Protein AF-A0A095SWF8-F1 (afdb_monomer_lite)

Radius of gyration: 18.43 Å; chains: 1; bounding box: 44×40×65 Å

pLDDT: mean 88.44, std 9.09, range [54.78, 97.94]

Sequence (162 aa):
MGLLIWEYYNGGVSGHHFLKRKDMPFISNWWGLILLPLVTFLSLKRIGKGINYNPELSNQHLIKHHLLPFLIAVLFAILIVVFSSTGNSEISYFMFLALFIVALFIPIYKSEYFLGFILGLSYSFGGALPVIIAIVLTTIFYLIFNYIRPIFIFIGNKISKK

Structure (mmCIF, N/CA/C/O backbone):
data_AF-A0A095SWF8-F1
#
_entry.id   AF-A0A095SWF8-F1
#
loop_
_atom_site.group_PDB
_atom_site.id
_atom_site.type_symbol
_atom_site.label_atom_id
_atom_site.label_alt_id
_atom_site.label_comp_id
_atom_site.label_asym_id
_atom_site.label_entity_id
_atom_site.label_seq_id
_atom_site.pdbx_PDB_ins_code
_atom_site.Cartn_x
_atom_site.Cartn_y
_atom_site.Cartn_z
_atom_site.occupancy
_atom_site.B_iso_or_equiv
_atom_site.auth_seq_id
_atom_site.auth_comp_id
_atom_site.auth_asym_id
_atom_site.auth_atom_id
_atom_site.pdbx_PDB_model_num
ATOM 1 N N . MET A 1 1 ? 0.659 7.690 -17.744 1.00 57.75 1 MET A N 1
ATOM 2 C CA . MET A 1 1 ? 0.472 7.373 -19.179 1.00 57.75 1 MET A CA 1
ATOM 3 C C . MET A 1 1 ? 1.648 7.812 -20.042 1.00 57.75 1 MET A C 1
ATOM 5 O O . MET A 1 1 ? 2.111 6.991 -20.816 1.00 57.75 1 MET A O 1
ATOM 9 N N . GLY A 1 2 ? 2.198 9.025 -19.878 1.00 65.44 2 GLY A N 1
ATOM 10 C CA . GLY A 1 2 ? 3.368 9.467 -20.662 1.00 65.44 2 GLY A CA 1
ATOM 11 C C . GLY A 1 2 ? 4.612 8.570 -20.548 1.00 65.44 2 GLY A C 1
ATOM 12 O O . GLY A 1 2 ? 5.309 8.377 -21.534 1.00 65.44 2 GLY A O 1
ATOM 13 N N . LEU A 1 3 ? 4.837 7.950 -19.385 1.00 67.56 3 LEU A N 1
ATOM 14 C CA . LEU A 1 3 ? 6.021 7.117 -19.129 1.00 67.56 3 LEU A CA 1
ATOM 15 C C . LEU A 1 3 ? 6.044 5.821 -19.966 1.00 67.56 3 LEU A C 1
ATOM 17 O O . LEU A 1 3 ? 7.073 5.477 -20.527 1.00 67.56 3 LEU A O 1
ATOM 21 N N . LEU A 1 4 ? 4.893 5.162 -20.151 1.00 65.69 4 LEU A N 1
ATOM 22 C CA . LEU A 1 4 ? 4.789 3.944 -20.972 1.00 65.69 4 LEU A CA 1
ATOM 23 C C . LEU A 1 4 ? 4.861 4.239 -22.473 1.00 65.69 4 LEU A C 1
ATOM 25 O O . LEU A 1 4 ? 5.400 3.443 -23.234 1.00 65.69 4 LEU A O 1
ATOM 29 N N . ILE A 1 5 ? 4.341 5.395 -22.896 1.00 71.44 5 ILE A N 1
ATOM 30 C CA . ILE A 1 5 ? 4.492 5.869 -24.277 1.00 71.44 5 ILE A CA 1
ATOM 31 C C . ILE A 1 5 ? 5.977 6.118 -24.562 1.00 71.44 5 ILE A C 1
ATOM 33 O O . ILE A 1 5 ? 6.482 5.691 -25.593 1.00 71.44 5 ILE A O 1
ATOM 37 N N . TRP A 1 6 ? 6.693 6.743 -23.626 1.00 70.31 6 TRP A N 1
ATOM 38 C CA . TRP A 1 6 ? 8.134 6.938 -23.738 1.00 70.31 6 TRP A CA 1
ATOM 39 C C . TRP A 1 6 ? 8.899 5.605 -23.778 1.00 70.31 6 TRP A C 1
ATOM 41 O O . TRP A 1 6 ? 9.720 5.430 -24.670 1.00 70.31 6 TRP A O 1
ATOM 51 N N . GLU A 1 7 ? 8.590 4.638 -22.907 1.00 71.06 7 GLU A N 1
ATOM 52 C CA . GLU A 1 7 ? 9.198 3.293 -22.951 1.00 71.06 7 GLU A CA 1
ATOM 53 C C . GLU A 1 7 ? 8.947 2.579 -24.288 1.00 71.06 7 GLU A C 1
ATOM 55 O O . GLU A 1 7 ? 9.862 1.990 -24.860 1.00 71.06 7 GLU A O 1
ATOM 60 N N . TYR A 1 8 ? 7.729 2.672 -24.831 1.00 74.50 8 TYR A N 1
ATOM 61 C CA . TYR A 1 8 ? 7.392 2.084 -26.128 1.00 74.50 8 TYR A CA 1
ATOM 62 C C . TYR A 1 8 ? 8.285 2.617 -27.257 1.00 74.50 8 TYR A C 1
ATOM 64 O O . TYR A 1 8 ? 8.776 1.834 -28.067 1.00 74.50 8 TYR A O 1
ATOM 72 N N . TYR A 1 9 ? 8.550 3.927 -27.275 1.00 75.81 9 TYR A N 1
ATOM 73 C CA . TYR A 1 9 ? 9.430 4.551 -28.267 1.00 75.81 9 TYR A CA 1
ATOM 74 C C . TYR A 1 9 ? 10.935 4.407 -27.958 1.00 75.81 9 TYR A C 1
ATOM 76 O O . TYR A 1 9 ? 11.743 4.640 -28.852 1.00 75.81 9 TYR A O 1
ATOM 84 N N . ASN A 1 10 ? 11.330 4.002 -26.742 1.00 75.50 10 ASN A N 1
ATOM 85 C CA . ASN A 1 10 ? 12.733 3.914 -26.294 1.00 75.50 10 ASN A CA 1
ATOM 86 C C . ASN A 1 10 ? 13.197 2.482 -25.953 1.00 75.50 10 ASN A C 1
ATOM 88 O O . ASN A 1 10 ? 14.053 2.297 -25.091 1.00 75.50 10 ASN A O 1
ATOM 92 N N . GLY A 1 11 ? 12.662 1.461 -26.630 1.00 64.12 11 GLY A N 1
ATOM 93 C CA . GLY A 1 11 ? 13.160 0.080 -26.506 1.00 64.12 11 GLY A CA 1
ATOM 94 C C . GLY A 1 11 ? 12.144 -0.952 -26.014 1.00 64.12 11 GLY A C 1
ATOM 95 O O . GLY A 1 11 ? 12.511 -2.107 -25.810 1.00 64.12 11 GLY A O 1
ATOM 96 N N . GLY A 1 12 ? 10.873 -0.568 -25.880 1.00 73.00 12 GLY A N 1
ATOM 97 C CA . GLY A 1 12 ? 9.773 -1.463 -25.531 1.00 73.00 12 GLY A CA 1
ATOM 98 C C . GLY A 1 12 ? 9.388 -1.389 -24.054 1.00 73.00 12 GLY A C 1
ATOM 99 O O . GLY A 1 12 ? 10.182 -1.039 -23.185 1.00 73.00 12 GLY A O 1
ATOM 100 N N . VAL A 1 13 ? 8.126 -1.712 -23.764 1.00 72.62 13 VAL A N 1
ATOM 101 C CA . VAL A 1 13 ? 7.588 -1.636 -22.399 1.00 72.62 13 VAL A CA 1
ATOM 102 C C . VAL A 1 13 ? 8.173 -2.746 -21.538 1.00 72.62 13 VAL A C 1
ATOM 104 O O . VAL A 1 13 ? 8.047 -3.933 -21.851 1.00 72.62 13 VAL A O 1
ATOM 107 N N . SER A 1 14 ? 8.768 -2.341 -20.420 1.00 74.56 14 SER A N 1
ATOM 108 C CA . SER A 1 14 ? 9.404 -3.257 -19.481 1.00 74.56 14 SER A CA 1
ATOM 109 C C . SER A 1 14 ? 8.388 -4.193 -18.819 1.00 74.56 14 SER A C 1
ATOM 111 O O . SER A 1 14 ? 7.183 -3.932 -18.737 1.00 74.56 14 SER A O 1
ATOM 113 N N . GLY A 1 15 ? 8.874 -5.311 -18.300 1.00 76.00 15 GLY A N 1
ATOM 114 C CA . GLY A 1 15 ? 8.074 -6.215 -17.489 1.00 76.00 15 GLY A CA 1
ATOM 115 C C . GLY A 1 15 ? 8.947 -7.008 -16.538 1.00 76.00 15 GLY A C 1
ATOM 116 O O . GLY A 1 15 ? 10.174 -6.989 -16.619 1.00 76.00 15 GLY A O 1
ATOM 117 N N . HIS A 1 16 ? 8.292 -7.681 -15.605 1.00 73.56 16 HIS A N 1
ATOM 118 C CA . HIS A 1 16 ? 8.953 -8.392 -14.527 1.00 73.56 16 HIS A CA 1
ATOM 119 C C . HIS A 1 16 ? 8.490 -9.839 -14.522 1.00 73.56 16 HIS A C 1
ATOM 121 O O . HIS A 1 16 ? 7.292 -10.121 -14.544 1.00 73.56 16 HIS A O 1
ATOM 127 N N . HIS A 1 17 ? 9.439 -10.766 -14.442 1.00 79.44 17 HIS A N 1
ATOM 128 C CA . HIS A 1 17 ? 9.104 -12.133 -14.079 1.00 79.44 17 HIS A CA 1
ATOM 129 C C . HIS A 1 17 ? 8.622 -12.178 -12.631 1.00 79.44 17 HIS A C 1
ATOM 131 O O . HIS A 1 17 ? 9.210 -11.542 -11.746 1.00 79.44 17 HIS A O 1
ATOM 137 N N . PHE A 1 18 ? 7.562 -12.943 -12.387 1.00 75.31 18 PHE A N 1
ATOM 138 C CA . PHE A 1 18 ? 7.033 -13.128 -11.044 1.00 75.31 18 PHE A CA 1
ATOM 139 C C . PHE A 1 18 ? 8.136 -13.629 -10.092 1.00 75.31 18 PHE A C 1
ATOM 141 O O . PHE A 1 18 ? 8.935 -14.493 -10.449 1.00 75.31 18 PHE A O 1
ATOM 148 N N . LEU A 1 19 ? 8.235 -13.026 -8.901 1.00 73.62 19 LEU A N 1
ATOM 149 C CA . LEU A 1 19 ? 9.262 -13.330 -7.888 1.00 73.62 19 LEU A CA 1
ATOM 150 C C . LEU A 1 19 ? 10.720 -13.289 -8.401 1.00 73.62 19 LEU A C 1
ATOM 152 O O . LEU A 1 19 ? 11.582 -13.968 -7.848 1.00 73.62 19 LEU A O 1
ATOM 156 N N . LYS A 1 20 ? 11.011 -12.504 -9.454 1.00 72.75 20 LYS A N 1
ATOM 157 C CA . LYS A 1 20 ? 12.334 -12.437 -10.118 1.00 72.75 20 LYS A CA 1
ATOM 158 C C . LYS A 1 20 ? 12.842 -13.799 -10.627 1.00 72.75 20 LYS A C 1
ATOM 160 O O . LYS A 1 20 ? 14.040 -13.985 -10.832 1.00 72.75 20 LYS A O 1
ATOM 165 N N . ARG A 1 21 ? 11.936 -14.748 -10.865 1.00 79.31 21 ARG A N 1
ATOM 166 C CA . ARG A 1 21 ? 12.235 -16.105 -11.323 1.00 79.31 21 ARG A CA 1
ATOM 167 C C . ARG A 1 21 ? 11.965 -16.245 -12.815 1.00 79.31 21 ARG A C 1
ATOM 169 O O . ARG A 1 21 ? 10.823 -16.138 -13.244 1.00 79.31 21 ARG A O 1
ATOM 176 N N . LYS A 1 22 ? 13.008 -16.488 -13.615 1.00 80.62 22 LYS A N 1
ATOM 177 C CA . LYS A 1 22 ? 12.905 -16.563 -15.088 1.00 80.62 22 LYS A CA 1
ATOM 178 C C . LYS A 1 22 ? 11.962 -17.665 -15.588 1.00 80.62 22 LYS A C 1
ATOM 180 O O . LYS A 1 22 ? 11.438 -17.552 -16.687 1.00 80.62 22 LYS A O 1
ATOM 185 N N . ASP A 1 23 ? 11.747 -18.705 -14.789 1.00 86.88 23 ASP A N 1
ATOM 186 C CA . ASP A 1 23 ? 10.835 -19.817 -15.069 1.00 86.88 23 ASP A CA 1
ATOM 187 C C . ASP A 1 23 ? 9.356 -19.488 -14.794 1.00 86.88 23 ASP A C 1
ATOM 189 O O . ASP A 1 23 ? 8.474 -20.276 -15.125 1.00 86.88 23 ASP A O 1
ATOM 193 N N . MET A 1 24 ? 9.065 -18.325 -14.204 1.00 84.69 24 MET A N 1
ATOM 194 C CA . MET A 1 24 ? 7.709 -17.883 -13.884 1.00 84.69 24 MET A CA 1
ATOM 195 C C . MET A 1 24 ? 7.159 -16.872 -14.908 1.00 84.69 24 MET A C 1
ATOM 197 O O . MET A 1 24 ? 7.940 -16.225 -15.618 1.00 84.69 24 MET A O 1
ATOM 201 N N . PRO A 1 25 ? 5.818 -16.690 -14.975 1.00 81.06 25 PRO A N 1
ATOM 202 C CA . PRO A 1 25 ? 5.183 -15.804 -15.944 1.00 81.06 25 PRO A CA 1
ATOM 203 C C . PRO A 1 25 ? 5.772 -14.392 -15.935 1.00 81.06 25 PRO A C 1
ATOM 205 O O . PRO A 1 25 ? 5.977 -13.784 -14.878 1.00 81.06 25 PRO A O 1
ATOM 208 N N . PHE A 1 26 ? 6.019 -13.872 -17.134 1.00 82.19 26 PHE A N 1
ATOM 209 C CA . PHE A 1 26 ? 6.429 -12.493 -17.349 1.00 82.19 26 PHE A CA 1
ATOM 210 C C . PHE A 1 26 ? 5.205 -11.578 -17.311 1.00 82.19 26 PHE A C 1
ATOM 212 O O . PHE A 1 26 ? 4.284 -11.709 -18.118 1.00 82.19 26 PHE A O 1
ATOM 219 N N . ILE A 1 27 ? 5.191 -10.639 -16.370 1.00 81.50 27 ILE A N 1
ATOM 220 C CA . ILE A 1 27 ? 4.117 -9.664 -16.207 1.00 81.50 27 ILE A CA 1
ATOM 221 C C . ILE A 1 27 ? 4.585 -8.350 -16.822 1.00 81.50 27 ILE A C 1
ATOM 223 O O . ILE A 1 27 ? 5.479 -7.683 -16.298 1.00 81.50 27 ILE A O 1
ATOM 227 N N . SER A 1 28 ? 3.971 -7.975 -17.942 1.00 84.88 28 SER A N 1
ATOM 228 C CA . SER A 1 28 ? 4.270 -6.713 -18.618 1.00 84.88 28 SER A CA 1
ATOM 229 C C . SER A 1 28 ? 3.626 -5.516 -17.916 1.00 84.88 28 SER A C 1
ATOM 231 O O . SER A 1 28 ? 2.479 -5.582 -17.462 1.00 84.88 28 SER A O 1
ATOM 233 N N . ASN A 1 29 ? 4.326 -4.379 -17.911 1.00 83.19 29 ASN A N 1
ATOM 234 C CA . ASN A 1 29 ? 3.798 -3.120 -17.394 1.00 83.19 29 ASN A CA 1
ATOM 235 C C . ASN A 1 29 ? 2.655 -2.532 -18.235 1.00 83.19 29 ASN A C 1
ATOM 237 O O . ASN A 1 29 ? 1.963 -1.640 -17.743 1.00 83.19 29 ASN A O 1
ATOM 241 N N . TRP A 1 30 ? 2.384 -3.059 -19.436 1.00 83.69 30 TRP A N 1
ATOM 242 C CA . TRP A 1 30 ? 1.205 -2.697 -20.236 1.00 83.69 30 TRP A CA 1
ATOM 243 C C . TRP A 1 30 ? -0.101 -2.826 -19.455 1.00 83.69 30 TRP A C 1
ATOM 245 O O . TRP A 1 30 ? -0.985 -1.978 -19.576 1.00 83.69 30 TRP A O 1
ATOM 255 N N . TRP A 1 31 ? -0.197 -3.832 -18.582 1.00 84.00 31 TRP A N 1
ATOM 256 C CA . TRP A 1 31 ? -1.355 -4.009 -17.710 1.00 84.00 31 TRP A CA 1
ATOM 257 C C . TRP A 1 31 ? -1.597 -2.800 -16.804 1.00 84.00 31 TRP A C 1
ATOM 259 O O . TRP A 1 31 ? -2.742 -2.506 -16.471 1.00 84.00 31 TRP A O 1
ATOM 269 N N . GLY A 1 32 ? -0.554 -2.035 -16.475 1.00 85.12 32 GLY A N 1
ATOM 270 C CA . GLY A 1 32 ? -0.660 -0.780 -15.737 1.00 85.12 32 GLY A CA 1
ATOM 271 C C . GLY A 1 32 ? -1.546 0.272 -16.413 1.00 85.12 32 GLY A C 1
ATOM 272 O O . GLY A 1 32 ? -2.162 1.062 -15.700 1.00 85.12 32 GLY A O 1
ATOM 273 N N . LEU A 1 33 ? -1.687 0.265 -17.748 1.00 85.25 33 LEU A N 1
ATOM 274 C CA . LEU A 1 33 ? -2.573 1.200 -18.460 1.00 85.25 33 LEU A CA 1
ATOM 275 C C . LEU A 1 33 ? -4.041 1.018 -18.095 1.00 85.25 33 LEU A C 1
ATOM 277 O O . LEU A 1 33 ? -4.784 1.992 -18.062 1.00 85.25 33 LEU A O 1
ATOM 281 N N . ILE A 1 34 ? -4.451 -0.221 -17.841 1.00 89.06 34 ILE A N 1
ATOM 282 C CA . ILE A 1 34 ? -5.835 -0.555 -17.505 1.00 89.06 34 ILE A CA 1
ATOM 283 C C . ILE A 1 34 ? -5.983 -0.636 -15.988 1.00 89.06 34 ILE A C 1
ATOM 285 O O . ILE A 1 34 ? -6.919 -0.073 -15.421 1.00 89.06 34 ILE A O 1
ATOM 289 N N . LEU A 1 35 ? -5.031 -1.289 -15.316 1.00 90.56 35 LEU A N 1
ATOM 290 C CA . LEU A 1 35 ? -5.081 -1.515 -13.879 1.00 90.56 35 LEU A CA 1
ATOM 291 C C . LEU A 1 35 ? -5.046 -0.205 -13.095 1.00 90.56 35 LEU A C 1
ATOM 293 O O . LEU A 1 35 ? -5.870 -0.050 -12.201 1.00 90.56 35 LEU A O 1
ATOM 297 N N . LEU A 1 36 ? -4.166 0.750 -13.424 1.00 91.00 36 LEU A N 1
ATOM 298 C CA . LEU A 1 36 ? -4.042 1.985 -12.639 1.00 91.00 36 LEU A CA 1
ATOM 299 C C . LEU A 1 36 ? -5.300 2.866 -12.696 1.00 91.00 36 LEU A C 1
ATOM 301 O O . LEU A 1 36 ? -5.783 3.244 -11.623 1.00 91.00 36 LEU A O 1
ATOM 305 N N . PRO A 1 37 ? -5.893 3.169 -13.870 1.00 92.19 37 PRO A N 1
ATOM 306 C CA . PRO A 1 37 ? -7.165 3.885 -13.916 1.00 92.19 37 PRO A CA 1
ATOM 307 C C . PRO A 1 37 ? -8.284 3.125 -13.211 1.00 92.19 37 PRO A C 1
ATOM 309 O O . PRO A 1 37 ? -9.060 3.734 -12.477 1.00 92.19 37 PRO A O 1
ATOM 312 N N . LEU A 1 38 ? -8.342 1.799 -13.376 1.00 93.62 38 LEU A N 1
ATOM 313 C CA . LEU A 1 38 ? -9.383 0.977 -12.770 1.00 93.62 38 LEU A CA 1
ATOM 314 C C . LEU A 1 38 ? -9.308 1.000 -11.238 1.00 93.62 38 LEU A C 1
ATOM 316 O O . LEU A 1 38 ? -10.306 1.299 -10.582 1.00 93.62 38 LEU A O 1
ATOM 320 N N . VAL A 1 39 ? -8.139 0.725 -10.648 1.00 93.75 39 VAL A N 1
ATOM 321 C CA . VAL A 1 39 ? -7.976 0.739 -9.183 1.00 93.75 39 VAL A CA 1
ATOM 322 C C . VAL A 1 39 ? -8.144 2.138 -8.609 1.00 93.75 39 VAL A C 1
ATOM 324 O O . VAL A 1 39 ? -8.729 2.278 -7.536 1.00 93.75 39 VAL A O 1
ATOM 327 N N . THR A 1 40 ? -7.706 3.173 -9.330 1.00 94.31 40 THR A N 1
ATOM 328 C CA . THR A 1 40 ? -7.942 4.569 -8.944 1.00 94.31 40 THR A CA 1
ATOM 329 C C . THR A 1 40 ? -9.434 4.863 -8.906 1.00 94.31 40 THR A C 1
ATOM 331 O O . THR A 1 40 ? -9.944 5.305 -7.879 1.00 94.31 40 THR A O 1
ATOM 334 N N . PHE A 1 41 ? -10.162 4.534 -9.974 1.00 95.75 41 PHE A N 1
ATOM 335 C CA . PHE A 1 41 ? -11.604 4.745 -10.052 1.00 95.75 41 PHE A CA 1
ATOM 336 C C . PHE A 1 41 ? -12.362 3.989 -8.955 1.00 95.75 41 PHE A C 1
ATOM 338 O O . PHE A 1 41 ? -13.194 4.572 -8.260 1.00 95.75 41 PHE A O 1
ATOM 345 N N . LEU A 1 42 ? -12.061 2.703 -8.752 1.00 94.88 42 LEU A N 1
ATOM 346 C CA . LEU A 1 42 ? -12.713 1.889 -7.724 1.00 94.88 42 LEU A CA 1
ATOM 347 C C . LEU A 1 42 ? -12.418 2.402 -6.309 1.00 94.88 42 LEU A C 1
ATOM 349 O O . LEU A 1 42 ? -13.329 2.452 -5.478 1.00 94.88 42 LEU A O 1
ATOM 353 N N . SER A 1 43 ? -11.174 2.809 -6.042 1.00 93.69 43 SER A N 1
ATOM 354 C CA . SER A 1 43 ? -10.771 3.354 -4.742 1.00 93.69 43 SER A CA 1
ATOM 355 C C . SER A 1 43 ? -11.455 4.691 -4.473 1.00 93.69 43 SER A C 1
ATOM 357 O O . SER A 1 43 ? -12.079 4.851 -3.428 1.00 93.69 43 SER A O 1
ATOM 359 N N . LEU A 1 44 ? -11.447 5.611 -5.442 1.00 93.94 44 LEU A N 1
ATOM 360 C CA . LEU A 1 44 ? -12.133 6.900 -5.327 1.00 93.94 44 LEU A CA 1
ATOM 361 C C . LEU A 1 44 ? -13.645 6.734 -5.172 1.00 93.94 44 LEU A C 1
ATOM 363 O O . LEU A 1 44 ? -14.246 7.406 -4.341 1.00 93.9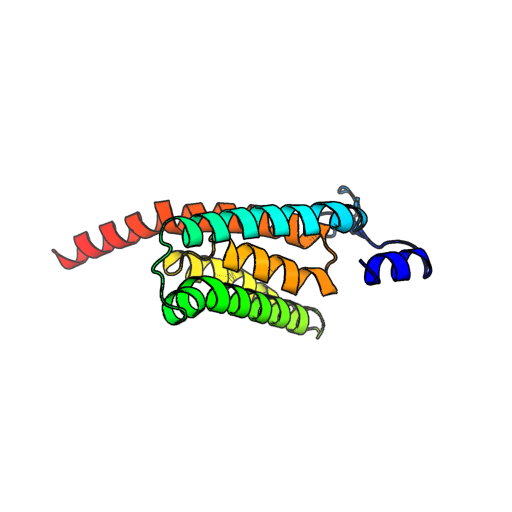4 44 LEU A O 1
ATOM 367 N N . LYS A 1 45 ? -14.270 5.795 -5.892 1.00 94.19 45 LYS A N 1
ATOM 368 C CA . LYS A 1 45 ? -15.698 5.487 -5.727 1.00 94.19 45 LYS A CA 1
ATOM 369 C C . LYS A 1 45 ? -16.011 4.993 -4.313 1.00 94.19 45 LYS A C 1
ATOM 371 O O . LYS A 1 45 ? -17.047 5.353 -3.761 1.00 94.19 45 LYS A O 1
ATOM 376 N N . ARG A 1 46 ? -15.144 4.167 -3.717 1.00 91.00 46 ARG A N 1
ATOM 377 C CA . ARG A 1 46 ? -15.304 3.696 -2.329 1.00 91.00 46 ARG A CA 1
ATOM 378 C C . ARG A 1 46 ? -15.144 4.827 -1.315 1.00 91.00 46 ARG A C 1
ATOM 380 O O . ARG A 1 46 ? -15.987 4.941 -0.431 1.00 91.00 46 ARG A O 1
ATOM 387 N N . ILE A 1 47 ? -14.126 5.670 -1.475 1.00 90.06 47 ILE A N 1
ATOM 388 C CA . ILE A 1 47 ? -13.895 6.845 -0.618 1.00 90.06 47 ILE A CA 1
ATOM 389 C C . ILE A 1 47 ? -15.083 7.815 -0.734 1.00 90.06 47 ILE A C 1
ATOM 391 O O . ILE A 1 47 ? -15.681 8.189 0.271 1.00 90.06 47 ILE A O 1
ATOM 395 N N . GLY A 1 48 ? -15.505 8.136 -1.961 1.00 88.69 48 GLY A N 1
ATOM 396 C CA . GLY A 1 48 ? -16.623 9.038 -2.239 1.00 88.69 48 GLY A CA 1
ATOM 397 C C . GLY A 1 48 ? -17.961 8.547 -1.687 1.00 88.69 48 GLY A C 1
ATOM 398 O O . GLY A 1 48 ? -18.746 9.351 -1.201 1.00 88.69 48 GLY A O 1
ATOM 399 N N . LYS A 1 49 ? -18.214 7.230 -1.668 1.00 87.25 49 LYS A N 1
ATOM 400 C CA . LYS A 1 49 ? -19.388 6.670 -0.973 1.00 87.25 49 LYS A CA 1
ATOM 401 C C . LYS A 1 49 ? -19.381 6.979 0.525 1.00 87.25 49 LYS A C 1
ATOM 403 O O . LYS A 1 49 ? -20.438 7.272 1.069 1.00 87.25 49 LYS A O 1
ATOM 408 N N . GLY A 1 50 ? -18.218 6.912 1.176 1.00 78.81 50 GLY A N 1
ATOM 409 C CA . GLY A 1 50 ? -18.079 7.255 2.593 1.00 78.81 50 GLY A CA 1
ATOM 410 C C . GLY A 1 50 ? -18.346 8.735 2.864 1.00 78.81 50 GLY A C 1
ATOM 411 O O . GLY A 1 50 ? -19.048 9.061 3.814 1.00 78.81 50 GLY A O 1
ATOM 412 N N . ILE A 1 51 ? -17.850 9.611 1.987 1.00 83.88 51 ILE A N 1
ATOM 413 C CA . ILE A 1 51 ? -18.053 11.063 2.081 1.00 83.88 51 ILE A CA 1
ATOM 414 C C . ILE A 1 51 ? -19.524 11.428 1.839 1.00 83.88 51 ILE A C 1
ATOM 416 O O . ILE A 1 51 ? -20.134 12.108 2.654 1.00 83.88 51 ILE A O 1
ATOM 420 N N . ASN A 1 52 ? -20.125 10.924 0.757 1.00 83.06 52 ASN A N 1
ATOM 421 C CA . ASN A 1 52 ? -21.502 11.254 0.378 1.00 83.06 52 ASN A CA 1
ATOM 422 C C . ASN A 1 52 ? -22.549 10.707 1.357 1.00 83.06 52 ASN A C 1
ATOM 424 O O . ASN A 1 52 ? -23.654 11.235 1.418 1.00 83.06 52 ASN A O 1
ATOM 428 N N . TYR A 1 53 ? -22.222 9.649 2.106 1.00 80.94 53 TYR A N 1
ATOM 429 C CA . TYR A 1 53 ? -23.089 9.136 3.167 1.00 80.94 53 TYR A CA 1
ATOM 430 C C . TYR A 1 53 ? -23.259 10.142 4.313 1.00 80.94 53 TYR A C 1
ATOM 432 O O . TYR A 1 53 ? -24.279 10.123 4.993 1.00 80.94 53 TYR A O 1
ATOM 440 N N . ASN A 1 54 ? -22.276 11.020 4.526 1.00 75.81 54 ASN A N 1
ATOM 441 C CA . ASN A 1 54 ? -22.304 11.993 5.606 1.00 75.81 54 ASN A CA 1
ATOM 442 C C . ASN A 1 54 ? -21.934 13.389 5.061 1.00 75.81 54 ASN A C 1
ATOM 444 O O . ASN A 1 54 ? -20.799 13.841 5.204 1.00 75.81 54 ASN A O 1
ATOM 448 N N . PRO A 1 55 ? -22.870 14.068 4.372 1.00 70.50 55 PRO A N 1
ATOM 449 C CA . PRO A 1 55 ? -22.584 15.301 3.634 1.00 70.50 55 PRO A CA 1
ATOM 450 C C . PRO A 1 55 ? -22.224 16.496 4.532 1.00 70.50 55 PRO A C 1
ATOM 452 O O . PRO A 1 55 ? -21.661 17.470 4.044 1.00 70.50 55 PRO A O 1
ATOM 455 N N . GLU A 1 56 ? -22.488 16.418 5.840 1.00 79.75 56 GLU A N 1
ATOM 456 C CA . GLU A 1 56 ? -22.128 17.448 6.828 1.00 79.75 56 GLU A CA 1
ATOM 457 C C . GLU A 1 56 ? -20.688 17.312 7.366 1.00 79.75 56 GLU A C 1
ATOM 459 O O . GLU A 1 56 ? -20.295 17.983 8.323 1.00 79.75 56 GLU A O 1
ATOM 464 N N . LEU A 1 57 ? -19.869 16.433 6.778 1.00 79.50 57 LEU A N 1
ATOM 465 C CA . LEU A 1 57 ? -18.479 16.262 7.188 1.00 79.50 57 LEU A CA 1
ATOM 466 C C . LEU A 1 57 ? -17.676 17.556 7.006 1.00 79.50 57 LEU A C 1
ATOM 468 O O . LEU A 1 57 ? -17.437 18.025 5.896 1.00 79.50 57 LEU A O 1
ATOM 472 N N . SER A 1 58 ? -17.169 18.084 8.120 1.00 85.94 58 SER A N 1
ATOM 473 C CA . SER A 1 58 ? -16.219 19.197 8.110 1.00 85.94 58 SER A CA 1
ATOM 474 C C . SER A 1 58 ? -14.975 18.874 7.272 1.00 85.94 58 SER A C 1
ATOM 476 O O . SER A 1 58 ? -14.459 17.751 7.299 1.00 85.94 58 SER A O 1
ATOM 478 N N . ASN A 1 59 ? -14.415 19.897 6.618 1.00 85.75 59 ASN A N 1
ATOM 479 C CA . ASN A 1 59 ? -13.144 19.823 5.887 1.00 85.75 59 ASN A CA 1
ATOM 480 C C . ASN A 1 59 ? -12.021 19.179 6.720 1.00 85.75 59 ASN A C 1
ATOM 482 O O . ASN A 1 59 ? -11.221 18.404 6.197 1.00 85.75 59 ASN A O 1
ATOM 486 N N . GLN A 1 60 ? -11.983 19.436 8.032 1.00 87.62 60 GLN A N 1
ATOM 487 C CA . GLN A 1 60 ? -10.996 18.825 8.929 1.00 87.62 60 GLN A CA 1
ATOM 488 C C . GLN A 1 60 ? -11.152 17.301 9.013 1.00 87.62 60 GLN A C 1
ATOM 490 O O . GLN A 1 60 ? -10.159 16.571 9.058 1.00 87.62 60 GLN A O 1
ATOM 495 N N . HIS A 1 61 ? -12.391 16.804 9.008 1.00 87.94 61 HIS A N 1
ATOM 496 C CA . HIS A 1 61 ? -12.664 15.374 9.035 1.00 87.94 61 HIS A CA 1
ATOM 497 C C . HIS A 1 61 ? -12.226 14.704 7.732 1.00 87.94 61 HIS A C 1
ATOM 499 O O . HIS A 1 61 ? -11.585 13.652 7.789 1.00 87.94 61 HIS A O 1
ATOM 505 N N . LEU A 1 62 ? -12.503 15.339 6.587 1.00 88.19 62 LEU A N 1
ATOM 506 C CA . LEU A 1 62 ? -12.076 14.862 5.269 1.00 88.19 62 LEU A CA 1
ATOM 507 C C . LEU A 1 62 ? -10.552 14.761 5.173 1.00 88.19 62 LEU A C 1
ATOM 509 O O . LEU A 1 62 ? -10.019 13.735 4.745 1.00 88.19 62 LEU A O 1
ATOM 513 N N . ILE A 1 63 ? -9.840 15.793 5.633 1.00 88.44 63 ILE A N 1
ATOM 514 C CA . ILE A 1 63 ? -8.376 15.794 5.642 1.00 88.44 63 ILE A CA 1
ATOM 515 C C . ILE A 1 63 ? -7.855 14.648 6.511 1.00 88.44 63 ILE A C 1
ATOM 517 O O . ILE A 1 63 ? -7.024 13.862 6.062 1.00 88.44 63 ILE A O 1
ATOM 521 N N . LYS A 1 64 ? -8.363 14.518 7.739 1.00 91.38 64 LYS A N 1
ATOM 522 C CA . LYS A 1 64 ? -7.854 13.546 8.712 1.00 91.38 64 LYS A CA 1
ATOM 523 C C . LYS A 1 64 ? -8.133 12.093 8.320 1.00 91.38 64 LYS A C 1
ATOM 525 O O . LYS A 1 64 ? -7.290 11.237 8.576 1.00 91.38 64 LYS A O 1
ATOM 5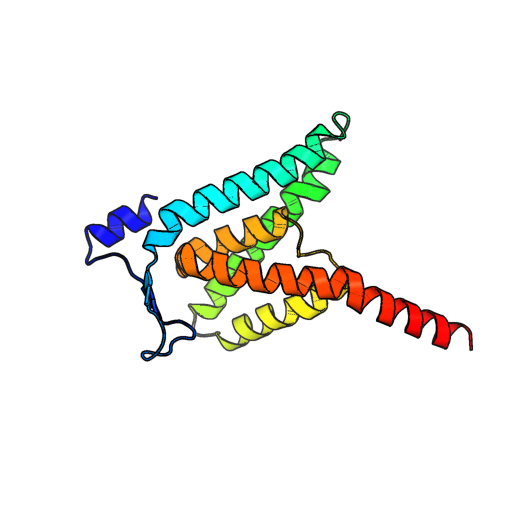30 N N . HIS A 1 65 ? -9.291 11.807 7.729 1.00 89.50 65 HIS A N 1
ATOM 531 C CA . HIS A 1 65 ? -9.721 10.432 7.455 1.00 89.50 65 HIS A CA 1
ATOM 532 C C . HIS A 1 65 ? -9.515 9.988 6.009 1.00 89.50 65 HIS A C 1
ATOM 534 O O . HIS A 1 65 ? -9.462 8.780 5.783 1.00 89.50 65 HIS A O 1
ATOM 540 N N . HIS A 1 66 ? -9.360 10.921 5.063 1.00 92.06 66 HIS A N 1
ATOM 541 C CA . HIS A 1 66 ? -9.167 10.585 3.653 1.00 92.06 66 HIS A CA 1
ATOM 542 C C . HIS A 1 66 ? -7.815 11.045 3.105 1.00 92.06 66 HIS A C 1
ATOM 544 O O . HIS A 1 66 ? -7.016 10.222 2.654 1.00 92.06 66 HIS A O 1
ATOM 550 N N . LEU A 1 67 ? -7.524 12.347 3.181 1.00 93.94 67 LEU A N 1
ATOM 551 C CA . LEU A 1 67 ? -6.327 12.912 2.550 1.00 93.94 67 LEU A CA 1
ATOM 552 C C . LEU A 1 67 ? -5.033 12.483 3.253 1.00 93.94 67 LEU A C 1
ATOM 554 O O . LEU A 1 67 ? -4.081 12.066 2.602 1.00 93.94 67 LEU A O 1
ATOM 558 N N . LEU A 1 68 ? -4.996 12.564 4.582 1.00 95.75 68 LEU A N 1
ATOM 559 C CA . LEU A 1 68 ? -3.806 12.256 5.367 1.00 95.75 68 LEU A CA 1
ATOM 560 C C . LEU A 1 68 ? -3.391 10.774 5.238 1.00 95.75 68 LEU A C 1
ATOM 562 O O . LEU A 1 68 ? -2.223 10.531 4.938 1.00 95.75 68 LEU A O 1
ATOM 566 N N . PRO A 1 69 ? -4.294 9.779 5.365 1.00 96.56 69 PRO A N 1
ATOM 567 C CA . PRO A 1 69 ? -3.985 8.378 5.066 1.00 96.56 69 PRO A CA 1
ATOM 568 C C . PRO A 1 69 ? -3.395 8.148 3.675 1.00 96.56 69 PRO A C 1
ATOM 570 O O . PRO A 1 69 ? -2.398 7.439 3.535 1.00 96.56 69 PRO A O 1
ATOM 573 N N . PHE A 1 70 ? -3.988 8.777 2.657 1.00 97.25 70 PHE A N 1
ATOM 574 C CA . PHE A 1 70 ? -3.510 8.694 1.282 1.00 97.25 70 PHE A CA 1
ATOM 575 C C . PHE A 1 70 ? -2.084 9.244 1.152 1.00 97.25 70 PHE A C 1
ATOM 577 O O . PHE A 1 70 ? -1.202 8.548 0.651 1.00 97.25 70 PHE A O 1
ATOM 584 N N . LEU A 1 71 ? -1.831 10.454 1.660 1.00 97.94 71 LEU A N 1
ATOM 585 C CA . LEU A 1 71 ? -0.514 11.095 1.592 1.00 97.94 71 LEU A CA 1
ATOM 586 C C . LEU A 1 71 ? 0.556 10.315 2.363 1.00 97.94 71 LEU A C 1
ATOM 588 O O . LEU A 1 71 ? 1.670 10.159 1.866 1.00 97.94 71 LEU A O 1
ATOM 592 N N . ILE A 1 72 ? 0.220 9.781 3.540 1.00 97.75 72 ILE A N 1
ATOM 593 C CA . ILE A 1 72 ? 1.130 8.932 4.320 1.00 97.75 72 ILE A CA 1
ATOM 594 C C . ILE A 1 72 ? 1.510 7.684 3.519 1.00 97.75 72 ILE A C 1
ATOM 596 O O . ILE A 1 72 ? 2.685 7.327 3.472 1.00 97.75 72 ILE A O 1
ATOM 600 N N . ALA A 1 73 ? 0.546 7.034 2.861 1.00 97.50 73 ALA A N 1
ATOM 601 C CA . ALA A 1 73 ? 0.824 5.852 2.051 1.00 97.50 73 ALA A CA 1
ATOM 602 C C . ALA A 1 73 ? 1.688 6.161 0.822 1.00 97.50 73 ALA A C 1
ATOM 604 O O . ALA A 1 73 ? 2.597 5.388 0.519 1.00 97.50 73 ALA A O 1
ATOM 605 N N . VAL A 1 74 ? 1.447 7.295 0.149 1.00 97.56 74 VAL A N 1
ATOM 606 C CA . VAL A 1 74 ? 2.297 7.768 -0.957 1.00 97.56 74 VAL A CA 1
ATOM 607 C C . VAL A 1 74 ? 3.725 7.988 -0.467 1.00 97.56 74 VAL A C 1
ATOM 609 O O . VAL A 1 74 ? 4.663 7.449 -1.050 1.00 97.56 74 VAL A O 1
ATOM 612 N N . LEU A 1 75 ? 3.897 8.734 0.628 1.00 97.88 75 LEU A N 1
ATOM 613 C CA . LEU A 1 75 ? 5.214 9.027 1.187 1.00 97.88 75 LEU A CA 1
ATOM 614 C C . LEU A 1 75 ? 5.948 7.742 1.591 1.00 97.88 75 LEU A C 1
ATOM 616 O O . LEU A 1 75 ? 7.121 7.570 1.270 1.00 97.88 75 LEU A O 1
ATOM 620 N N . PHE A 1 76 ? 5.251 6.815 2.246 1.00 97.31 76 PHE A N 1
ATOM 621 C CA . PHE A 1 76 ? 5.820 5.536 2.657 1.00 97.31 76 PHE A CA 1
ATOM 622 C C . PHE A 1 76 ? 6.271 4.686 1.461 1.00 97.31 76 PHE A C 1
ATOM 624 O O . PHE A 1 76 ? 7.366 4.123 1.476 1.00 97.31 76 PHE A O 1
ATOM 631 N N . ALA A 1 77 ? 5.465 4.633 0.399 1.00 96.69 77 ALA A N 1
ATOM 632 C CA . ALA A 1 77 ? 5.821 3.949 -0.840 1.00 96.69 77 ALA A CA 1
ATOM 633 C C . ALA A 1 77 ? 7.035 4.587 -1.536 1.00 96.69 77 ALA A C 1
ATOM 635 O O . ALA A 1 77 ? 7.918 3.868 -2.003 1.00 96.69 77 ALA A O 1
ATOM 636 N N . ILE A 1 78 ? 7.125 5.920 -1.557 1.00 96.25 78 ILE A N 1
ATOM 637 C CA . ILE A 1 78 ? 8.293 6.634 -2.091 1.00 96.25 78 ILE A CA 1
ATOM 638 C C . ILE A 1 78 ? 9.548 6.295 -1.280 1.00 96.25 78 ILE A C 1
ATOM 640 O O . ILE A 1 78 ? 10.592 6.018 -1.863 1.00 96.25 78 ILE A O 1
ATOM 644 N N . LEU A 1 79 ? 9.464 6.254 0.052 1.00 96.62 79 LEU A N 1
ATOM 645 C CA . LEU A 1 79 ? 10.600 5.863 0.892 1.00 96.62 79 LEU A CA 1
ATOM 646 C C . LEU A 1 79 ? 11.062 4.430 0.591 1.00 96.62 79 LEU A C 1
ATOM 648 O O . LEU A 1 79 ? 12.259 4.201 0.433 1.00 96.62 79 LEU A O 1
ATOM 652 N N . ILE A 1 80 ? 10.129 3.485 0.428 1.00 95.38 80 ILE A N 1
ATOM 653 C CA . ILE A 1 80 ? 10.438 2.113 -0.011 1.00 95.38 80 ILE A CA 1
ATOM 654 C C . ILE A 1 80 ? 11.225 2.122 -1.323 1.00 95.38 80 ILE A C 1
ATOM 656 O O . ILE A 1 80 ? 12.258 1.459 -1.429 1.00 95.38 80 ILE A O 1
ATOM 660 N N . VAL A 1 81 ? 10.755 2.887 -2.310 1.00 94.00 81 VAL A N 1
ATOM 661 C CA . VAL A 1 81 ? 11.416 3.032 -3.610 1.00 94.00 81 VAL A CA 1
ATOM 662 C C . VAL A 1 81 ? 12.831 3.584 -3.448 1.00 94.00 81 VAL A C 1
ATOM 664 O O . VAL A 1 81 ? 13.771 3.020 -4.010 1.00 94.00 81 VAL A O 1
ATOM 667 N N . VAL A 1 82 ? 13.000 4.653 -2.668 1.00 94.75 82 VAL A N 1
ATOM 668 C CA . VAL A 1 82 ? 14.297 5.305 -2.440 1.0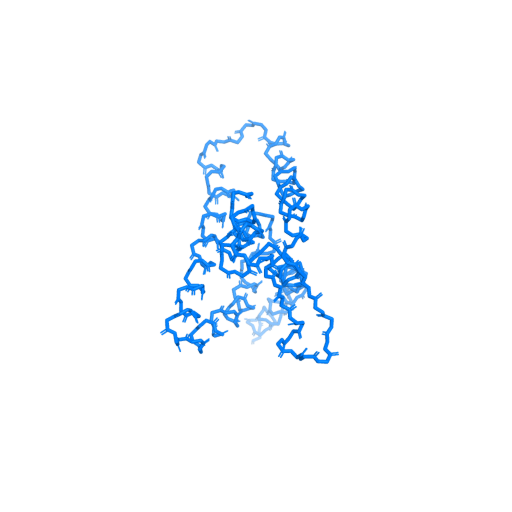0 94.75 82 VAL A CA 1
ATOM 669 C C . VAL A 1 82 ? 15.290 4.329 -1.809 1.00 94.75 82 VAL A C 1
ATOM 671 O O . VAL A 1 82 ? 16.393 4.156 -2.331 1.00 94.75 82 VAL A O 1
ATOM 674 N N . PHE A 1 83 ? 14.909 3.626 -0.740 1.00 94.75 83 PHE A N 1
ATOM 675 C CA . PHE A 1 83 ? 15.795 2.652 -0.095 1.00 94.75 83 PHE A CA 1
ATOM 676 C C . PHE A 1 83 ? 16.095 1.452 -0.998 1.00 94.75 83 PHE A C 1
ATOM 678 O O . PHE A 1 83 ? 17.244 1.024 -1.087 1.00 94.75 83 PHE A O 1
ATOM 685 N N . SER A 1 84 ? 15.106 0.956 -1.743 1.00 90.62 84 SER A N 1
ATOM 686 C CA . SER A 1 84 ? 15.328 -0.130 -2.701 1.00 90.62 84 SER A CA 1
ATOM 687 C C . SER A 1 84 ? 16.269 0.268 -3.845 1.00 90.62 84 SER A C 1
ATOM 689 O O . SER A 1 84 ? 17.001 -0.586 -4.340 1.00 90.62 84 SER A O 1
ATOM 691 N N . SER A 1 85 ? 16.246 1.529 -4.284 1.00 89.94 85 SER A N 1
ATOM 692 C CA . SER A 1 85 ? 17.015 2.003 -5.447 1.00 89.94 85 SER A CA 1
ATOM 693 C C . SER A 1 85 ? 18.436 2.453 -5.089 1.00 89.94 85 SER A C 1
ATOM 695 O O . SER A 1 85 ? 19.304 2.491 -5.952 1.00 89.94 85 SER A O 1
ATOM 697 N N . THR A 1 86 ? 18.694 2.766 -3.816 1.00 92.00 86 THR A N 1
ATOM 698 C CA . THR A 1 86 ? 19.998 3.238 -3.305 1.00 92.00 86 THR A CA 1
ATOM 699 C C . THR A 1 86 ? 20.890 2.116 -2.760 1.00 92.00 86 THR A C 1
ATOM 701 O O . THR A 1 86 ? 21.865 2.384 -2.067 1.00 92.00 86 THR A O 1
ATOM 704 N N . GLY A 1 87 ? 20.559 0.850 -3.038 1.00 88.88 87 GLY A N 1
ATOM 705 C CA . GLY A 1 87 ? 21.301 -0.319 -2.543 1.00 88.88 87 GLY A CA 1
ATOM 706 C C . GLY A 1 87 ? 20.913 -0.766 -1.128 1.00 88.88 87 GLY A C 1
ATOM 707 O O . GLY A 1 87 ? 21.301 -1.848 -0.698 1.00 88.88 87 GLY A O 1
ATOM 708 N N . ASN A 1 88 ? 20.056 -0.012 -0.436 1.00 93.19 88 ASN A N 1
ATOM 709 C CA . ASN A 1 88 ? 19.567 -0.297 0.915 1.00 93.19 88 ASN A CA 1
ATOM 710 C C . ASN A 1 88 ? 18.332 -1.217 0.913 1.00 93.19 88 ASN A C 1
ATOM 712 O O . ASN A 1 88 ? 17.340 -0.978 1.609 1.00 93.19 88 ASN A O 1
ATOM 716 N N . SER A 1 89 ? 18.369 -2.272 0.097 1.00 89.88 89 SER A N 1
ATOM 717 C CA . SER A 1 89 ? 17.218 -3.163 -0.108 1.00 89.88 89 SER A CA 1
ATOM 718 C C . SER A 1 89 ? 16.746 -3.863 1.176 1.00 89.88 89 SER A C 1
ATOM 720 O O . SER A 1 89 ? 15.549 -4.106 1.327 1.00 89.88 89 SER A O 1
ATOM 722 N N . GLU A 1 90 ? 17.643 -4.091 2.140 1.00 94.31 90 GLU A N 1
ATOM 723 C CA . GLU A 1 90 ? 17.301 -4.627 3.464 1.00 94.31 90 GLU A CA 1
ATOM 724 C C . GLU A 1 90 ? 16.373 -3.694 4.250 1.00 94.31 90 GLU A C 1
ATOM 726 O O . GLU A 1 90 ? 15.394 -4.146 4.841 1.00 94.31 90 GLU A O 1
ATOM 731 N N . ILE A 1 91 ? 16.615 -2.379 4.206 1.00 95.50 91 ILE A N 1
ATOM 732 C CA . ILE A 1 91 ? 15.756 -1.393 4.877 1.00 95.50 91 ILE A CA 1
ATOM 733 C C . ILE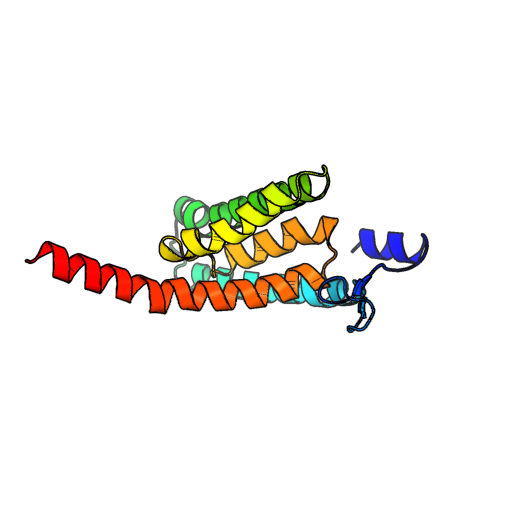 A 1 91 ? 14.357 -1.428 4.262 1.00 95.50 91 ILE A C 1
ATOM 735 O O . ILE A 1 91 ? 13.364 -1.508 4.983 1.00 95.50 91 ILE A O 1
ATOM 739 N N . SER A 1 92 ? 14.269 -1.443 2.929 1.00 93.06 92 SER A N 1
ATOM 740 C CA . SER A 1 92 ? 12.987 -1.576 2.231 1.00 93.06 92 SER A CA 1
ATOM 741 C C . SER A 1 92 ? 12.252 -2.865 2.624 1.00 93.06 92 SER A C 1
ATOM 743 O O . SER A 1 92 ? 11.043 -2.830 2.862 1.00 93.06 92 SER A O 1
ATOM 745 N N . TYR A 1 93 ? 12.968 -3.983 2.766 1.00 92.44 93 TYR A N 1
ATOM 746 C CA . TYR A 1 93 ? 12.400 -5.244 3.238 1.00 92.44 93 TYR A CA 1
ATOM 747 C C . TYR A 1 93 ? 11.828 -5.128 4.661 1.00 92.44 93 TYR A C 1
ATOM 749 O O . TYR A 1 93 ? 10.670 -5.489 4.889 1.00 92.44 93 TYR A O 1
ATOM 757 N N . PHE A 1 94 ? 12.576 -4.548 5.605 1.00 96.38 94 PHE A N 1
ATOM 758 C CA . PHE A 1 94 ? 12.077 -4.316 6.964 1.00 96.38 94 PHE A CA 1
ATOM 759 C C . PHE A 1 94 ? 10.879 -3.361 7.001 1.00 96.38 94 PHE A C 1
ATOM 761 O O . PHE A 1 94 ? 9.963 -3.569 7.796 1.00 96.38 94 PHE A O 1
ATOM 768 N N . MET A 1 95 ? 10.822 -2.363 6.116 1.00 95.69 95 MET A N 1
ATOM 769 C CA . MET A 1 95 ? 9.653 -1.488 5.984 1.00 95.69 95 MET A CA 1
ATOM 770 C C . MET A 1 95 ? 8.400 -2.267 5.565 1.00 95.69 95 MET A C 1
ATOM 772 O O . MET A 1 95 ? 7.333 -2.059 6.143 1.00 95.69 95 MET A O 1
ATOM 776 N N . PHE A 1 96 ? 8.514 -3.198 4.611 1.00 92.06 96 PHE A N 1
ATOM 777 C CA . PHE A 1 96 ? 7.400 -4.080 4.249 1.00 92.06 96 PHE A CA 1
ATOM 778 C C . PHE A 1 96 ? 6.960 -4.959 5.425 1.00 92.06 96 PHE A C 1
ATOM 780 O O . PHE A 1 96 ? 5.761 -5.092 5.664 1.00 92.06 96 PHE A O 1
ATOM 787 N N . LEU A 1 97 ? 7.904 -5.521 6.187 1.00 95.25 97 LEU A N 1
ATOM 788 C CA . LEU A 1 97 ? 7.587 -6.315 7.380 1.00 95.25 97 LEU A CA 1
ATOM 789 C C . LEU A 1 97 ? 6.901 -5.483 8.472 1.00 95.25 97 LEU A C 1
ATOM 791 O O . LEU A 1 97 ? 5.949 -5.948 9.102 1.00 95.25 97 LEU A O 1
ATOM 795 N N . ALA A 1 98 ? 7.324 -4.233 8.664 1.00 96.06 98 ALA A N 1
ATOM 796 C CA . ALA A 1 98 ? 6.729 -3.332 9.644 1.00 96.06 98 ALA A CA 1
ATOM 797 C C . ALA A 1 98 ? 5.235 -3.081 9.376 1.00 96.06 98 ALA A C 1
ATOM 799 O O . ALA A 1 98 ? 4.467 -2.925 10.327 1.00 96.06 98 ALA A O 1
ATOM 800 N N . LEU A 1 99 ? 4.784 -3.118 8.113 1.00 96.44 99 LEU A N 1
ATOM 801 C CA . LEU A 1 99 ? 3.365 -2.957 7.775 1.00 96.44 99 LEU A CA 1
ATOM 802 C C . LEU A 1 99 ? 2.469 -4.014 8.433 1.00 96.44 99 LEU A C 1
ATOM 804 O O . LEU A 1 99 ? 1.347 -3.694 8.815 1.00 96.44 99 LEU A O 1
ATOM 808 N N . PHE A 1 100 ? 2.948 -5.247 8.623 1.00 96.00 100 PHE A N 1
ATOM 809 C CA . PHE A 1 100 ? 2.174 -6.304 9.286 1.00 96.00 100 PHE A CA 1
ATOM 810 C C . PHE A 1 100 ? 1.937 -5.987 10.765 1.00 96.00 100 PHE A C 1
ATOM 812 O O . PHE A 1 100 ? 0.851 -6.236 11.287 1.00 96.00 100 PHE A O 1
ATOM 819 N N . ILE A 1 101 ? 2.929 -5.384 11.424 1.00 95.81 101 ILE A N 1
ATOM 820 C CA . ILE A 1 101 ? 2.808 -4.919 12.808 1.00 95.81 101 ILE A CA 1
ATOM 821 C C . ILE A 1 101 ? 1.869 -3.713 12.859 1.00 95.81 101 ILE A C 1
ATOM 823 O O . ILE A 1 101 ? 0.957 -3.672 13.681 1.00 95.81 101 ILE A O 1
ATOM 827 N N . VAL A 1 102 ? 2.032 -2.751 11.947 1.00 96.38 102 VAL A N 1
ATOM 828 C CA . VAL A 1 102 ? 1.157 -1.572 11.875 1.00 96.38 102 VAL A CA 1
ATOM 829 C C . VAL A 1 102 ? -0.300 -1.977 11.625 1.00 96.38 102 VAL A C 1
ATOM 831 O O . VAL A 1 102 ? -1.201 -1.398 12.234 1.00 96.38 102 VAL A O 1
ATOM 834 N N . ALA A 1 103 ? -0.545 -3.012 10.818 1.00 96.69 103 ALA A N 1
ATOM 835 C CA . ALA A 1 103 ? -1.877 -3.553 10.551 1.00 96.69 103 ALA A CA 1
ATOM 836 C C . ALA A 1 103 ? -2.587 -4.121 11.793 1.00 96.69 103 ALA A C 1
ATOM 838 O O . ALA A 1 103 ? -3.805 -4.280 11.762 1.00 96.69 103 ALA A O 1
ATOM 839 N N . LEU A 1 104 ? -1.880 -4.403 12.895 1.00 95.06 104 LEU A N 1
ATOM 840 C CA . LEU A 1 104 ? -2.518 -4.776 14.164 1.00 95.06 104 LEU A CA 1
ATOM 841 C C . LEU A 1 104 ? -3.190 -3.582 14.850 1.00 95.06 104 LEU A C 1
ATOM 843 O O . LEU A 1 104 ? -4.145 -3.766 15.601 1.00 95.06 104 LEU A O 1
ATOM 847 N N . PHE A 1 105 ? -2.710 -2.363 14.601 1.00 95.00 105 PHE A N 1
ATOM 848 C CA . PHE A 1 105 ? -3.152 -1.160 15.311 1.00 95.00 105 PHE A CA 1
ATOM 849 C C . PHE A 1 105 ? -3.939 -0.199 14.420 1.00 95.00 105 PHE A C 1
ATOM 851 O O . PHE A 1 105 ? -4.882 0.442 14.884 1.00 95.00 105 PHE A O 1
ATOM 858 N N . ILE A 1 106 ? -3.586 -0.119 13.136 1.00 95.44 106 ILE A N 1
ATOM 859 C CA . ILE A 1 106 ? -4.128 0.839 12.171 1.00 95.44 106 ILE A CA 1
ATOM 860 C C . ILE A 1 106 ? -4.752 0.067 10.997 1.00 95.44 106 ILE A C 1
ATOM 862 O O . ILE A 1 106 ? -4.118 -0.846 10.468 1.00 95.44 106 ILE A O 1
ATOM 866 N N . PRO A 1 107 ? -5.970 0.420 10.536 1.00 95.00 107 PRO A N 1
ATOM 867 C CA . PRO A 1 107 ? -6.632 -0.258 9.422 1.00 95.00 107 PRO A CA 1
ATOM 868 C C . PRO A 1 107 ? -6.033 0.177 8.074 1.00 95.00 107 PRO A C 1
ATOM 870 O O . PRO A 1 107 ? -6.695 0.814 7.255 1.00 95.00 107 PRO A O 1
ATOM 873 N N . ILE A 1 108 ? -4.772 -0.175 7.825 1.00 96.81 108 ILE A N 1
ATOM 874 C CA . ILE A 1 108 ? -4.043 0.179 6.595 1.00 96.81 108 ILE A CA 1
ATOM 875 C C . ILE A 1 108 ? -4.571 -0.537 5.339 1.00 96.81 108 ILE A C 1
ATOM 877 O O . ILE A 1 108 ? -4.115 -0.271 4.235 1.00 96.81 108 ILE A O 1
ATOM 881 N N . TYR A 1 109 ? -5.565 -1.421 5.483 1.00 96.12 109 TYR A N 1
ATOM 882 C CA . TYR A 1 109 ? -6.288 -2.036 4.366 1.00 96.12 109 TYR A CA 1
ATOM 883 C C . TYR A 1 109 ? -7.329 -1.104 3.716 1.00 96.12 109 TYR A C 1
ATOM 885 O O . TYR A 1 109 ? -7.964 -1.481 2.730 1.00 96.12 109 TYR A O 1
ATOM 893 N N . LYS A 1 110 ? -7.576 0.089 4.278 1.00 95.88 110 LYS A N 1
ATOM 894 C CA . LYS A 1 110 ? -8.550 1.033 3.712 1.00 95.88 110 LYS A CA 1
ATOM 895 C C . LYS A 1 110 ? -8.122 1.550 2.330 1.00 95.88 110 LYS A C 1
ATOM 897 O O . LYS A 1 110 ? -6.944 1.538 1.970 1.00 95.88 110 LYS A O 1
ATOM 902 N N . SER A 1 111 ? -9.106 2.016 1.558 1.00 95.69 111 SER A N 1
ATOM 903 C CA . SER A 1 111 ? -8.935 2.356 0.134 1.00 95.69 111 SER A CA 1
ATOM 904 C C . SER A 1 111 ? -7.972 3.529 -0.089 1.00 95.69 111 SER A C 1
ATOM 906 O O . SER A 1 111 ? -7.303 3.582 -1.114 1.00 95.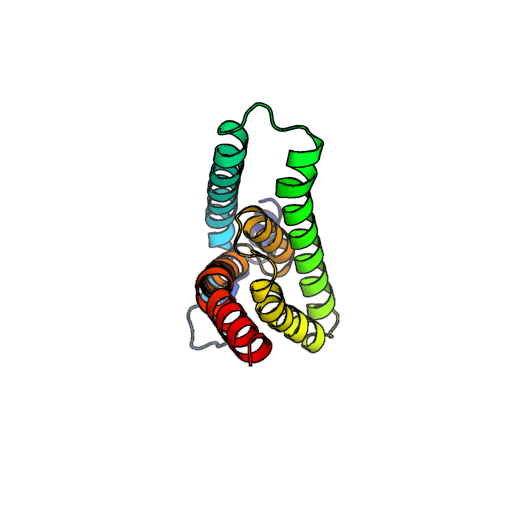69 111 SER A O 1
ATOM 908 N N . GLU A 1 112 ? -7.866 4.442 0.874 1.00 96.19 112 GLU A N 1
ATOM 909 C CA . GLU A 1 112 ? -6.952 5.583 0.863 1.00 96.19 112 GLU A CA 1
ATOM 910 C C . GLU A 1 112 ? -5.487 5.141 0.896 1.00 96.19 112 GLU A C 1
ATOM 912 O O . GLU A 1 112 ? -4.691 5.568 0.060 1.00 96.19 112 GLU A O 1
ATOM 917 N N . TYR A 1 113 ? -5.149 4.249 1.837 1.00 97.31 113 TYR A N 1
ATOM 918 C CA . TYR A 1 113 ? -3.804 3.693 1.960 1.00 97.31 113 TYR A CA 1
ATOM 919 C C . TYR A 1 113 ? -3.464 2.836 0.742 1.00 97.31 113 TYR A C 1
ATOM 921 O O . TYR A 1 113 ? -2.388 2.980 0.172 1.00 97.31 113 TYR A O 1
ATOM 929 N N . PHE A 1 114 ? -4.404 1.991 0.305 1.00 97.00 114 PHE A N 1
ATOM 930 C CA . PHE A 1 114 ? -4.251 1.156 -0.886 1.00 97.00 114 PHE A CA 1
ATOM 931 C C . PHE A 1 114 ? -3.924 1.987 -2.133 1.00 97.00 114 PHE A C 1
ATOM 933 O O . PHE A 1 114 ? -2.949 1.702 -2.830 1.00 97.00 114 PHE A O 1
ATOM 940 N N . LEU A 1 115 ? -4.697 3.048 -2.388 1.00 97.00 115 LEU A N 1
ATOM 941 C CA . LEU A 1 115 ? -4.487 3.908 -3.547 1.00 97.00 115 LEU A CA 1
ATOM 942 C C . LEU A 1 115 ? -3.151 4.654 -3.467 1.00 97.00 115 LEU A C 1
ATOM 944 O O . LEU A 1 115 ? -2.397 4.655 -4.439 1.00 97.00 115 LEU A O 1
ATOM 948 N N . GLY A 1 116 ? -2.844 5.263 -2.318 1.00 96.75 116 GLY A N 1
ATOM 949 C CA . GLY A 1 116 ? -1.596 6.005 -2.137 1.00 96.75 116 GLY A CA 1
ATOM 950 C C . GLY A 1 116 ? -0.362 5.118 -2.292 1.00 96.75 116 GLY A C 1
ATOM 951 O O . GLY A 1 116 ? 0.591 5.486 -2.978 1.00 96.75 116 GLY A O 1
ATOM 952 N N . PHE A 1 117 ? -0.420 3.907 -1.740 1.00 96.81 117 PHE A N 1
ATOM 953 C CA . PHE A 1 117 ? 0.652 2.925 -1.835 1.00 96.81 117 PHE A CA 1
ATOM 954 C C . PHE A 1 117 ? 0.907 2.479 -3.281 1.00 96.81 117 PHE A C 1
ATOM 956 O O . PHE A 1 117 ? 2.052 2.483 -3.734 1.00 96.81 117 PHE A O 1
ATOM 963 N N . ILE A 1 118 ? -0.154 2.157 -4.036 1.00 96.06 118 ILE A N 1
ATOM 964 C CA . ILE A 1 118 ? -0.035 1.790 -5.455 1.00 96.06 118 ILE A CA 1
ATOM 965 C C . ILE A 1 118 ? 0.589 2.933 -6.248 1.00 96.06 118 ILE A C 1
ATOM 967 O O . ILE A 1 118 ? 1.544 2.696 -6.986 1.00 96.06 118 ILE A O 1
ATOM 971 N N . LEU A 1 119 ? 0.082 4.161 -6.105 1.00 95.06 119 LEU A N 1
ATOM 972 C CA . LEU A 1 119 ? 0.580 5.297 -6.882 1.00 95.06 119 LEU A CA 1
ATOM 973 C C . LEU A 1 119 ? 2.048 5.609 -6.572 1.00 95.06 119 LEU A C 1
ATOM 975 O O . LEU A 1 119 ? 2.818 5.828 -7.505 1.00 95.06 119 LEU A O 1
ATOM 979 N N . GLY A 1 120 ? 2.451 5.562 -5.298 1.00 94.50 120 GLY A N 1
ATOM 980 C CA . GLY A 1 120 ? 3.839 5.807 -4.902 1.00 94.50 120 GLY A CA 1
ATOM 981 C C . GLY A 1 120 ? 4.819 4.755 -5.433 1.00 94.50 120 GLY A C 1
ATOM 982 O O . GLY A 1 120 ? 5.919 5.098 -5.853 1.00 94.50 120 GLY A O 1
ATOM 983 N N . LEU A 1 121 ? 4.413 3.483 -5.491 1.00 93.38 121 LEU A N 1
ATOM 984 C CA . LEU A 1 121 ? 5.243 2.404 -6.041 1.00 93.38 121 LEU A CA 1
ATOM 985 C C . LEU A 1 121 ? 5.247 2.360 -7.577 1.00 93.38 121 LEU A C 1
ATOM 987 O O . LEU A 1 121 ? 6.213 1.888 -8.181 1.00 93.38 121 LEU A O 1
ATOM 991 N N . SER A 1 122 ? 4.172 2.832 -8.216 1.00 91.00 122 SER A N 1
ATOM 992 C CA . SER A 1 122 ? 3.956 2.673 -9.661 1.00 91.00 122 SER A CA 1
ATOM 993 C C . SER A 1 122 ? 4.979 3.394 -10.525 1.00 91.00 122 SER A C 1
ATOM 995 O O . SER A 1 122 ? 5.204 2.988 -11.663 1.00 91.00 122 SER A O 1
ATOM 997 N N . TYR A 1 123 ? 5.603 4.448 -9.996 1.00 83.12 123 TYR A N 1
ATOM 998 C CA . TYR A 1 123 ? 6.634 5.189 -10.716 1.00 83.12 123 TYR A CA 1
ATOM 999 C C . TYR A 1 123 ? 7.892 4.346 -10.965 1.00 83.12 123 TYR A C 1
ATOM 1001 O O . TYR A 1 123 ? 8.461 4.412 -12.048 1.00 83.12 123 TYR A O 1
ATOM 1009 N N . SER A 1 124 ? 8.303 3.524 -9.995 1.00 85.31 124 SER A N 1
ATOM 1010 C CA . SER A 1 124 ? 9.567 2.776 -10.079 1.00 85.31 124 SER A CA 1
ATOM 1011 C C . SER A 1 124 ? 9.397 1.308 -10.436 1.00 85.31 124 SER A C 1
ATOM 1013 O O . SER A 1 124 ? 10.278 0.730 -11.060 1.00 85.31 124 SER A O 1
ATOM 1015 N N . PHE A 1 125 ? 8.271 0.699 -10.067 1.00 82.75 125 PHE A N 1
ATOM 1016 C CA . PHE A 1 125 ? 8.018 -0.723 -10.313 1.00 82.75 125 PHE A CA 1
ATOM 1017 C C . PHE A 1 125 ? 7.028 -0.976 -11.462 1.00 82.75 125 PHE A C 1
ATOM 1019 O O . PHE A 1 125 ? 6.698 -2.127 -11.752 1.00 82.75 125 PHE A O 1
ATOM 1026 N N . GLY A 1 126 ? 6.550 0.084 -12.123 1.00 85.44 126 GLY A N 1
ATOM 1027 C CA . GLY A 1 126 ? 5.482 0.018 -13.121 1.00 85.44 126 GLY A CA 1
ATOM 1028 C C . GLY A 1 126 ? 4.098 -0.154 -12.493 1.00 85.44 126 GLY A C 1
ATOM 1029 O O . GLY A 1 126 ? 3.957 -0.250 -11.282 1.00 85.44 126 GLY A O 1
ATOM 1030 N N . GLY A 1 127 ? 3.037 -0.183 -13.304 1.00 83.38 127 GLY A N 1
ATOM 1031 C CA . GLY A 1 127 ? 1.662 -0.184 -12.777 1.00 83.38 127 GLY A CA 1
ATOM 1032 C C . GLY A 1 127 ? 1.101 -1.556 -12.389 1.00 83.38 127 GLY A C 1
ATOM 1033 O O . GLY A 1 127 ? 0.199 -1.634 -11.562 1.00 83.38 127 GLY A O 1
ATOM 1034 N N . ALA A 1 128 ? 1.599 -2.645 -12.978 1.00 87.81 128 ALA A N 1
ATOM 1035 C CA . ALA A 1 128 ? 1.006 -3.971 -12.790 1.00 87.81 128 ALA A CA 1
ATOM 1036 C C . ALA A 1 128 ? 1.435 -4.628 -11.469 1.00 87.81 128 ALA A C 1
ATOM 1038 O O . ALA A 1 128 ? 0.600 -5.102 -10.698 1.00 87.81 128 ALA A O 1
ATOM 1039 N N . LEU A 1 129 ? 2.743 -4.621 -11.193 1.00 87.94 129 LEU A N 1
ATOM 1040 C CA . LEU A 1 129 ? 3.322 -5.290 -10.030 1.00 87.94 129 LEU A CA 1
ATOM 1041 C C . LEU A 1 129 ? 2.830 -4.689 -8.696 1.00 87.94 129 LEU A C 1
ATOM 1043 O O . LEU A 1 129 ? 2.372 -5.462 -7.849 1.00 87.94 129 LEU A O 1
ATOM 1047 N N . PRO A 1 130 ? 2.819 -3.354 -8.497 1.00 92.00 130 PRO A N 1
ATOM 1048 C CA . PRO A 1 130 ? 2.298 -2.757 -7.271 1.00 92.00 130 PRO A CA 1
ATOM 1049 C C . PRO A 1 130 ? 0.827 -3.059 -7.027 1.00 92.00 130 PRO A C 1
ATOM 1051 O O . PRO A 1 130 ? 0.448 -3.270 -5.883 1.00 92.00 130 PRO A O 1
ATOM 1054 N N . VAL A 1 131 ? 0.003 -3.127 -8.077 1.00 94.06 131 VAL A N 1
ATOM 1055 C CA . VAL A 1 131 ? -1.422 -3.458 -7.941 1.00 94.06 131 VAL A CA 1
ATOM 1056 C C . VAL A 1 131 ? -1.600 -4.879 -7.412 1.00 94.06 131 VAL A C 1
ATOM 1058 O O . VAL A 1 131 ? -2.328 -5.079 -6.443 1.00 94.06 131 VAL A O 1
ATOM 1061 N N . ILE A 1 132 ? -0.908 -5.857 -8.003 1.00 91.62 132 ILE A N 1
ATOM 1062 C CA . ILE A 1 132 ? -0.991 -7.262 -7.579 1.00 91.62 132 ILE A CA 1
ATOM 1063 C C . ILE A 1 132 ? -0.532 -7.406 -6.123 1.00 91.62 132 ILE A C 1
ATOM 1065 O O . ILE A 1 132 ? -1.246 -7.982 -5.302 1.00 91.62 132 ILE A O 1
ATOM 1069 N N . ILE A 1 133 ? 0.630 -6.837 -5.787 1.00 91.38 133 ILE A N 1
ATOM 1070 C CA . ILE A 1 133 ? 1.185 -6.897 -4.429 1.00 91.38 133 ILE A CA 1
ATOM 1071 C C . ILE A 1 133 ? 0.254 -6.200 -3.433 1.00 91.38 133 ILE A C 1
ATOM 1073 O O . ILE A 1 133 ? -0.035 -6.756 -2.375 1.00 91.38 133 ILE A O 1
ATOM 1077 N N . ALA A 1 134 ? -0.256 -5.013 -3.766 1.00 94.94 134 ALA A N 1
ATOM 1078 C CA . ALA A 1 134 ? -1.150 -4.270 -2.891 1.00 94.94 134 ALA A CA 1
ATOM 1079 C C . ALA A 1 134 ? -2.457 -5.029 -2.636 1.00 94.94 134 ALA A C 1
ATOM 1081 O O . ALA A 1 134 ? -2.913 -5.052 -1.501 1.00 94.94 134 ALA A O 1
ATOM 1082 N N . ILE A 1 135 ? -3.040 -5.702 -3.636 1.00 95.25 135 ILE A N 1
ATOM 1083 C CA . ILE A 1 135 ? -4.257 -6.510 -3.441 1.00 95.25 135 ILE A CA 1
ATOM 1084 C C . ILE A 1 135 ? -4.007 -7.629 -2.423 1.00 95.25 135 ILE A C 1
ATOM 1086 O O . ILE A 1 135 ? -4.808 -7.822 -1.502 1.00 95.25 135 ILE A O 1
ATOM 1090 N N . VAL A 1 136 ? -2.885 -8.340 -2.559 1.00 95.75 136 VAL A N 1
ATOM 1091 C CA . VAL A 1 136 ? -2.499 -9.409 -1.628 1.00 95.75 136 VAL A CA 1
ATOM 1092 C C . VAL A 1 136 ? -2.284 -8.842 -0.224 1.00 95.75 136 VAL A C 1
ATOM 1094 O O . VAL A 1 136 ? -2.905 -9.312 0.730 1.00 95.75 136 VAL A O 1
ATOM 1097 N N . LEU A 1 137 ? -1.467 -7.793 -0.091 1.00 96.00 137 LEU A N 1
ATOM 1098 C CA . LEU A 1 137 ? -1.163 -7.173 1.200 1.00 96.00 137 LEU A CA 1
ATOM 1099 C C . LEU A 1 137 ? -2.409 -6.602 1.875 1.00 96.00 137 LEU A C 1
ATOM 1101 O O . LEU A 1 137 ? -2.637 -6.860 3.050 1.00 96.00 137 LEU A O 1
ATOM 1105 N N . THR A 1 138 ? -3.261 -5.884 1.147 1.00 96.19 138 THR A N 1
ATOM 1106 C CA . THR A 1 138 ? -4.511 -5.332 1.679 1.00 96.19 138 THR A CA 1
ATOM 1107 C C . THR A 1 138 ? -5.453 -6.426 2.168 1.00 96.19 138 THR A C 1
ATOM 1109 O O . THR A 1 138 ? -6.073 -6.259 3.218 1.00 96.19 138 THR A O 1
ATOM 1112 N N . THR A 1 139 ? -5.523 -7.561 1.469 1.00 97.12 139 THR A N 1
ATOM 1113 C CA . THR A 1 139 ? -6.298 -8.725 1.924 1.00 97.12 139 THR A CA 1
ATOM 1114 C C . THR A 1 139 ? -5.743 -9.267 3.241 1.00 97.12 139 THR A C 1
ATOM 1116 O O . THR A 1 139 ? -6.496 -9.488 4.188 1.00 97.12 139 THR A O 1
ATOM 1119 N N . ILE A 1 140 ? -4.421 -9.408 3.347 1.00 97.69 140 ILE A N 1
ATOM 1120 C CA . ILE A 1 140 ? -3.768 -9.855 4.582 1.00 97.69 140 ILE A CA 1
ATOM 1121 C C . ILE A 1 140 ? -3.992 -8.847 5.718 1.00 97.69 140 ILE A C 1
ATOM 1123 O O . ILE A 1 140 ? -4.373 -9.236 6.818 1.00 97.69 140 ILE A O 1
ATOM 1127 N N . PHE A 1 141 ? -3.828 -7.549 5.469 1.00 97.94 141 PHE A N 1
ATOM 1128 C CA . PHE A 1 141 ? -4.029 -6.505 6.475 1.00 97.94 141 PHE A CA 1
ATOM 1129 C C . PHE A 1 141 ? -5.483 -6.429 6.948 1.00 97.94 141 PHE A C 1
ATOM 1131 O O . PHE A 1 141 ? -5.725 -6.193 8.131 1.00 97.94 141 PHE A O 1
ATOM 1138 N N . TYR A 1 142 ? -6.451 -6.679 6.062 1.00 97.50 142 TYR A N 1
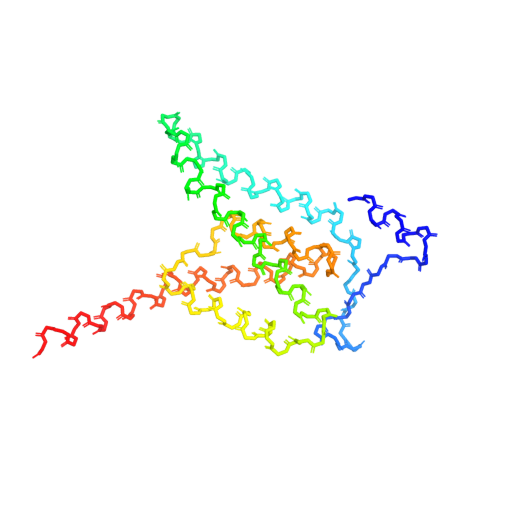ATOM 1139 C CA . TYR A 1 142 ? -7.855 -6.825 6.441 1.00 97.50 142 TYR A CA 1
ATOM 1140 C C . TYR A 1 142 ? -8.047 -7.990 7.420 1.00 97.50 142 TYR A C 1
ATOM 1142 O O . TYR A 1 142 ? -8.747 -7.834 8.424 1.00 97.50 142 TYR A O 1
ATOM 1150 N N . LEU A 1 143 ? -7.400 -9.133 7.166 1.00 97.50 143 LEU A N 1
ATOM 1151 C CA . LEU A 1 143 ? -7.465 -10.292 8.054 1.00 97.50 143 LEU A CA 1
ATOM 1152 C C . LEU A 1 143 ? -6.807 -10.013 9.411 1.00 97.50 143 LEU A C 1
ATOM 1154 O O . LEU A 1 143 ? -7.399 -10.286 10.456 1.00 97.50 143 LEU A O 1
ATOM 1158 N N . ILE A 1 144 ? -5.617 -9.408 9.404 1.00 96.94 144 ILE A N 1
ATOM 1159 C CA . ILE A 1 144 ? -4.882 -9.046 10.621 1.00 96.94 144 ILE A CA 1
ATOM 1160 C C . ILE A 1 144 ? -5.722 -8.111 11.496 1.00 96.94 144 ILE A C 1
ATOM 1162 O O . ILE A 1 144 ? -5.944 -8.385 12.677 1.00 96.94 144 ILE A O 1
ATOM 1166 N N . PHE A 1 145 ? -6.231 -7.024 10.919 1.00 96.69 145 PHE A N 1
ATOM 1167 C CA . PHE A 1 145 ? -6.914 -5.997 11.695 1.00 96.69 145 PHE A CA 1
ATOM 1168 C C . PHE A 1 145 ? -8.277 -6.456 12.229 1.00 96.69 145 PHE A C 1
ATOM 1170 O O . PHE A 1 145 ? -8.652 -6.077 13.337 1.00 96.69 145 PHE A O 1
ATOM 1177 N N . ASN A 1 146 ? -9.032 -7.247 11.459 1.00 95.19 146 ASN A N 1
ATOM 1178 C CA . ASN A 1 146 ? -10.396 -7.624 11.841 1.00 95.19 146 ASN A CA 1
ATOM 1179 C C . ASN A 1 146 ? -10.485 -8.951 12.602 1.00 95.19 146 ASN A C 1
ATOM 1181 O O . ASN A 1 146 ? -11.406 -9.102 13.397 1.00 95.19 146 ASN A O 1
ATOM 1185 N N . TYR A 1 147 ? -9.556 -9.893 12.399 1.00 94.75 147 TYR A N 1
ATOM 1186 C CA . TYR A 1 147 ? -9.625 -11.220 13.029 1.00 94.75 147 TYR A CA 1
ATOM 1187 C C . TYR A 1 147 ? -8.490 -11.483 14.015 1.00 94.75 147 TYR A C 1
ATOM 1189 O O . TYR A 1 147 ? -8.731 -12.055 15.074 1.00 94.75 147 TYR A O 1
ATOM 1197 N N . ILE A 1 148 ? -7.266 -11.034 13.727 1.00 92.88 148 ILE A N 1
ATOM 1198 C CA . ILE A 1 148 ? -6.116 -11.303 14.604 1.00 92.88 148 ILE A CA 1
ATOM 1199 C C . ILE A 1 148 ? -6.070 -10.316 15.776 1.00 92.88 148 ILE A C 1
ATOM 1201 O O . ILE A 1 148 ? -5.906 -10.717 16.928 1.00 92.88 148 ILE A O 1
ATOM 1205 N N . ARG A 1 149 ? -6.269 -9.020 15.518 1.00 91.06 149 ARG A N 1
ATOM 1206 C CA . ARG A 1 149 ? -6.265 -7.984 16.562 1.00 91.06 149 ARG A CA 1
ATOM 1207 C C . ARG A 1 149 ? -7.255 -8.269 17.710 1.00 91.06 149 ARG A C 1
ATOM 1209 O O . ARG A 1 149 ? -6.833 -8.152 18.863 1.00 91.06 149 ARG A O 1
ATOM 1216 N N . PRO A 1 150 ? -8.529 -8.655 17.477 1.00 90.44 150 PRO A N 1
ATOM 1217 C CA . PRO A 1 150 ? -9.453 -8.956 18.573 1.00 90.44 150 PRO A CA 1
ATOM 1218 C C . PRO A 1 150 ? -8.986 -10.098 19.477 1.00 90.44 150 PRO A C 1
ATOM 1220 O O . PRO A 1 150 ? -9.218 -10.040 20.681 1.00 90.44 150 PRO A O 1
ATOM 1223 N N . ILE A 1 151 ? -8.289 -11.099 18.926 1.00 90.62 151 ILE A N 1
ATOM 1224 C CA . ILE A 1 151 ? -7.734 -12.218 19.701 1.00 90.62 151 ILE A CA 1
ATOM 1225 C C . ILE A 1 151 ? -6.702 -11.697 20.705 1.00 90.62 151 ILE A C 1
ATOM 1227 O O . ILE A 1 151 ? -6.779 -12.021 21.890 1.00 90.62 151 ILE A O 1
ATOM 1231 N N . PHE A 1 152 ? -5.787 -10.829 20.266 1.00 87.69 152 PHE A N 1
ATOM 1232 C CA . PHE A 1 152 ? -4.801 -10.210 21.156 1.00 87.69 152 PHE A CA 1
ATOM 1233 C C . PHE A 1 152 ? -5.452 -9.363 22.254 1.00 87.69 152 PHE A C 1
ATOM 1235 O O . PHE A 1 152 ? -5.065 -9.464 23.417 1.00 87.69 152 PHE A O 1
ATOM 1242 N N . ILE A 1 153 ? -6.475 -8.574 21.910 1.00 87.31 153 ILE A N 1
ATOM 1243 C CA . ILE A 1 153 ? -7.216 -7.759 22.887 1.00 87.31 153 ILE A CA 1
ATOM 1244 C C . ILE A 1 153 ? -7.938 -8.656 23.903 1.00 87.31 153 ILE A C 1
ATOM 1246 O O . ILE A 1 153 ? -7.895 -8.396 25.105 1.00 87.31 153 ILE A O 1
ATOM 1250 N N . PHE A 1 154 ? -8.572 -9.736 23.442 1.00 88.94 154 PHE A N 1
ATOM 1251 C CA . PHE A 1 154 ? -9.263 -10.691 24.304 1.00 88.94 154 PHE A CA 1
ATOM 1252 C C . PHE A 1 154 ? -8.307 -11.376 25.290 1.00 88.94 154 PHE A C 1
ATOM 1254 O O . PHE A 1 154 ? -8.597 -11.438 26.487 1.00 88.94 154 PHE A O 1
ATOM 1261 N N . ILE A 1 155 ? -7.150 -11.847 24.812 1.00 89.06 155 ILE A N 1
ATOM 1262 C CA . ILE A 1 155 ? -6.121 -12.475 25.651 1.00 89.06 155 ILE A CA 1
ATOM 1263 C C . ILE A 1 155 ? -5.579 -11.473 26.679 1.00 89.06 155 ILE A C 1
ATOM 1265 O O . ILE A 1 155 ? -5.523 -11.796 27.866 1.00 89.06 155 ILE A O 1
ATOM 1269 N N . GLY A 1 156 ? -5.247 -10.250 26.253 1.00 87.19 156 GLY A N 1
ATOM 1270 C CA . GLY A 1 156 ? -4.750 -9.199 27.146 1.00 87.19 156 GLY A CA 1
ATOM 1271 C C . GLY A 1 156 ? -5.737 -8.862 28.266 1.00 87.19 156 GLY A C 1
ATOM 1272 O O . GLY A 1 156 ? -5.366 -8.835 29.439 1.00 87.19 156 GLY A O 1
ATOM 1273 N N . ASN A 1 157 ? -7.022 -8.722 27.930 1.00 88.06 157 ASN A N 1
ATOM 1274 C CA . ASN A 1 157 ? -8.078 -8.470 28.912 1.00 88.06 157 ASN A CA 1
ATOM 1275 C C . ASN A 1 157 ? -8.256 -9.626 29.907 1.00 88.06 157 ASN A C 1
ATOM 1277 O O . ASN A 1 157 ? -8.629 -9.393 31.055 1.00 88.06 157 ASN A O 1
ATOM 1281 N N . LYS A 1 158 ? -8.012 -10.874 29.486 1.00 86.19 158 LYS A N 1
ATOM 1282 C CA . LYS A 1 158 ? -8.114 -12.050 30.360 1.00 86.19 158 LYS A CA 1
ATOM 1283 C C . LYS A 1 158 ? -6.948 -12.138 31.347 1.00 86.19 158 LYS A C 1
ATOM 1285 O O . LYS A 1 158 ? -7.171 -12.528 32.487 1.00 86.19 158 LYS A O 1
ATOM 1290 N N . ILE A 1 159 ? -5.739 -11.766 30.923 1.00 84.12 159 ILE A N 1
ATOM 1291 C CA . ILE A 1 159 ? -4.550 -11.729 31.789 1.00 84.12 159 ILE A CA 1
ATOM 1292 C C . ILE A 1 159 ? -4.662 -10.583 32.798 1.00 84.12 159 ILE A C 1
ATOM 1294 O O . ILE A 1 159 ? -4.410 -10.796 33.971 1.00 84.12 159 ILE A O 1
ATOM 1298 N N . SER A 1 160 ? -5.111 -9.399 32.370 1.00 79.81 160 SER A N 1
ATOM 1299 C CA . SER A 1 160 ? -5.240 -8.228 33.252 1.00 79.81 160 SER A CA 1
ATOM 1300 C C . SER A 1 160 ? -6.320 -8.362 34.334 1.00 79.81 160 SER A C 1
ATOM 1302 O O . SER A 1 160 ? -6.321 -7.577 35.278 1.00 79.81 160 SER A O 1
ATOM 1304 N N . LYS A 1 161 ? -7.277 -9.285 34.177 1.00 68.38 161 LYS A N 1
ATOM 1305 C CA . LYS A 1 161 ? -8.345 -9.549 35.158 1.00 68.38 161 LYS A CA 1
ATOM 1306 C C . LYS A 1 161 ? -7.974 -10.620 36.192 1.00 68.38 161 LYS A C 1
ATOM 1308 O O . LYS A 1 161 ? -8.807 -10.915 37.046 1.00 68.38 161 LYS A O 1
ATOM 1313 N N . LYS A 1 162 ? -6.798 -11.237 36.075 1.00 54.78 162 LYS A N 1
ATOM 1314 C CA . LYS A 1 162 ? -6.303 -12.287 36.967 1.00 54.78 162 LYS A CA 1
ATOM 1315 C C . LYS A 1 162 ? -5.187 -11.734 37.842 1.00 54.78 162 LYS A C 1
ATOM 1317 O O . LYS A 1 162 ? -5.126 -12.175 39.006 1.00 54.78 162 LYS A O 1
#

Organism: NCBI:txid1453498

Foldseek 3Di:
DVVQVVCCVVPHFDWAAVVNDPPGDTGTLVVLVVQLVVLVVVLVVQLVVVCVVPVPDDPVNCCVPAVVLLQVLLVLLLVLVVCCVVVNPVVSVVSLVVVLVVLLPDLCLHSSNLSSNQVNNCVPNHNPVSNVVSVVVSVSSVCNHPPVNVVVVVVVVVVVVD

Secondary structure (DSSP, 8-state):
-HHHHHHHHTT---EEEGGG-TTSPEEEGGGHHHHHHHHHHHHHHHHHHHHHH-TT--HHHHIIIIIHHHHHHHHHHHHHHHHHHTT-HHHHHHHHHHHHHHHHHS-TTSHHHHHHHHHHHHHHH-SHHHHHHHHHHHHHHHHIIIIIHHHHHHHHHHHHT-